Protein AF-A0A080ZL54-F1 (afdb_monomer_lite)

Organism: NCBI:txid1317066

Structure (mmCIF, N/CA/C/O backbone):
data_AF-A0A080ZL54-F1
#
_entry.id   AF-A0A080ZL54-F1
#
loop_
_atom_site.group_PDB
_atom_site.id
_atom_site.type_symbol
_atom_site.label_atom_id
_atom_site.label_alt_id
_atom_site.label_comp_id
_atom_site.label_asym_id
_atom_site.label_entity_id
_atom_site.label_seq_id
_atom_site.pdbx_PDB_ins_code
_atom_site.Cartn_x
_atom_site.Cartn_y
_atom_site.Cartn_z
_atom_site.occupancy
_atom_site.B_iso_or_equiv
_atom_site.auth_seq_id
_atom_site.auth_comp_id
_atom_site.auth_asym_id
_atom_site.auth_atom_id
_atom_site.pdbx_PDB_model_num
ATOM 1 N N . MET A 1 1 ? 18.865 1.272 -12.983 1.00 68.94 1 MET A N 1
ATOM 2 C CA . MET A 1 1 ? 19.008 2.424 -13.895 1.00 68.94 1 MET A CA 1
ATOM 3 C C . MET A 1 1 ? 20.003 3.406 -13.296 1.00 68.94 1 MET A C 1
ATOM 5 O O . MET A 1 1 ? 19.713 3.959 -12.235 1.00 68.94 1 MET A O 1
ATOM 9 N N . PRO A 1 2 ? 21.198 3.543 -13.884 1.00 74.62 2 PRO A N 1
ATOM 10 C CA . PRO A 1 2 ? 22.178 4.521 -13.433 1.00 74.62 2 PRO A CA 1
ATOM 11 C C . PRO A 1 2 ? 21.663 5.951 -13.688 1.00 74.62 2 PRO A C 1
ATOM 13 O O . PRO A 1 2 ? 20.779 6.174 -14.515 1.00 74.62 2 PRO A O 1
ATOM 16 N N . SER A 1 3 ? 22.130 6.915 -12.894 1.00 75.62 3 SER A N 1
ATOM 17 C CA . SER A 1 3 ? 21.642 8.299 -12.954 1.00 75.62 3 SER A CA 1
ATOM 18 C C . SER A 1 3 ? 22.341 9.068 -14.069 1.00 75.62 3 SER A C 1
ATOM 20 O O . SER A 1 3 ? 23.558 9.194 -14.035 1.00 75.62 3 SER A O 1
ATOM 22 N N . PHE A 1 4 ? 21.569 9.686 -14.965 1.00 79.12 4 PHE A N 1
ATOM 23 C CA . PHE A 1 4 ? 22.089 10.584 -16.005 1.00 79.12 4 PHE A CA 1
ATOM 24 C C . PHE A 1 4 ? 22.617 11.923 -15.473 1.00 79.12 4 PHE A C 1
ATOM 26 O O . PHE A 1 4 ? 23.327 12.636 -16.175 1.00 79.12 4 PHE A O 1
ATOM 33 N N . ARG A 1 5 ? 22.284 12.291 -14.229 1.00 78.50 5 ARG A N 1
ATOM 34 C CA . ARG A 1 5 ? 22.837 13.490 -13.586 1.00 78.50 5 ARG A CA 1
ATOM 35 C C . ARG A 1 5 ? 24.255 13.206 -13.098 1.00 78.50 5 ARG A C 1
ATOM 37 O O . ARG A 1 5 ? 24.445 12.837 -11.939 1.00 78.50 5 ARG A O 1
ATOM 44 N N . THR A 1 6 ? 25.231 13.353 -13.987 1.00 82.50 6 THR A N 1
ATOM 45 C CA . THR A 1 6 ? 26.661 13.192 -13.690 1.00 82.50 6 THR A CA 1
ATOM 46 C C . THR A 1 6 ? 27.490 14.231 -14.435 1.00 82.50 6 THR A C 1
ATOM 48 O O . THR A 1 6 ? 27.324 14.389 -15.636 1.00 82.50 6 THR A O 1
ATOM 51 N N . ALA A 1 7 ? 28.435 14.878 -13.746 1.00 82.12 7 ALA A N 1
ATOM 52 C CA . ALA A 1 7 ? 29.401 15.801 -14.360 1.00 82.12 7 ALA A CA 1
ATOM 53 C C . ALA A 1 7 ? 30.560 15.086 -15.091 1.00 82.12 7 ALA A C 1
ATOM 55 O O . ALA A 1 7 ? 31.381 15.723 -15.737 1.00 82.12 7 ALA A O 1
ATOM 56 N N . SER A 1 8 ? 30.659 13.758 -14.965 1.00 87.75 8 SER A N 1
ATOM 57 C CA . SER A 1 8 ? 31.718 12.954 -15.581 1.00 87.75 8 SER A CA 1
ATOM 58 C C . SER A 1 8 ? 31.252 12.355 -16.903 1.00 87.75 8 SER A C 1
ATOM 60 O O . SER A 1 8 ? 30.265 11.619 -16.937 1.00 87.75 8 SER A O 1
ATOM 62 N N . PHE A 1 9 ? 32.020 12.608 -17.962 1.00 87.50 9 PHE A N 1
ATOM 63 C CA . PHE A 1 9 ? 31.751 12.105 -19.308 1.00 87.50 9 PHE A CA 1
ATOM 64 C C . PHE A 1 9 ? 31.797 10.571 -19.401 1.00 87.50 9 PHE A C 1
ATOM 66 O O . PHE A 1 9 ? 30.903 9.953 -19.968 1.00 87.50 9 PHE A O 1
ATOM 73 N N . LYS A 1 10 ? 32.782 9.929 -18.760 1.00 88.88 10 LYS A N 1
ATOM 74 C CA . LYS A 1 10 ? 32.906 8.461 -18.751 1.00 88.88 10 LYS A CA 1
ATOM 75 C C . LYS A 1 10 ? 31.673 7.779 -18.146 1.00 88.88 10 LYS A C 1
ATOM 77 O O . LYS A 1 10 ? 31.125 6.857 -18.739 1.00 88.88 10 LYS A O 1
ATOM 82 N N . LYS A 1 11 ? 31.185 8.289 -17.009 1.00 86.12 11 LYS A N 1
ATOM 83 C CA . LYS A 1 11 ? 29.966 7.776 -16.354 1.00 86.12 11 LYS A CA 1
ATOM 84 C C . LYS A 1 11 ? 28.720 7.962 -17.218 1.00 86.12 11 LYS A C 1
ATOM 86 O O . LYS A 1 11 ? 27.804 7.148 -17.153 1.00 86.12 11 LYS A O 1
ATOM 91 N N . TYR A 1 12 ? 28.686 9.027 -18.015 1.00 88.25 12 TYR A N 1
ATOM 92 C CA . TYR A 1 12 ? 27.601 9.272 -18.955 1.00 88.25 12 TYR A CA 1
ATOM 93 C C . TYR A 1 12 ? 27.601 8.244 -20.098 1.00 88.25 12 TYR A C 1
ATOM 95 O O . TYR A 1 12 ? 26.551 7.674 -20.389 1.00 88.25 12 TYR A O 1
ATOM 103 N N . LEU A 1 13 ? 28.768 7.933 -20.676 1.00 88.69 13 LEU A N 1
ATOM 104 C CA . LEU A 1 13 ? 28.897 6.886 -21.698 1.00 88.69 13 LEU A CA 1
ATOM 105 C C . LEU A 1 13 ? 28.509 5.499 -21.169 1.00 88.69 13 LEU A C 1
ATOM 107 O O . LEU A 1 13 ? 27.771 4.780 -21.834 1.00 88.69 13 LEU A O 1
ATOM 111 N N . GLU A 1 14 ? 28.925 5.151 -19.950 1.00 89.56 14 GLU A N 1
ATOM 112 C CA . GLU A 1 14 ? 28.517 3.899 -19.295 1.00 89.56 14 GLU A CA 1
ATOM 113 C C . GLU A 1 14 ? 26.990 3.830 -19.084 1.00 89.56 14 GLU A C 1
ATOM 115 O O . GLU A 1 14 ? 26.377 2.777 -19.270 1.00 89.56 14 GLU A O 1
ATOM 120 N N . CYS A 1 15 ? 26.342 4.954 -18.740 1.00 86.94 15 CYS A N 1
ATOM 121 C CA . CYS A 1 15 ? 24.878 5.024 -18.657 1.00 86.94 15 CYS A CA 1
ATOM 122 C C . CYS A 1 15 ? 24.207 4.832 -20.021 1.00 86.94 15 CYS A C 1
ATOM 124 O O . CYS A 1 15 ? 23.177 4.161 -20.097 1.00 86.94 15 CYS A O 1
ATOM 126 N N . LEU A 1 16 ? 24.761 5.437 -21.075 1.00 87.88 16 LEU A N 1
ATOM 127 C CA . LEU A 1 16 ? 24.233 5.315 -22.431 1.00 87.88 16 LEU A CA 1
ATOM 128 C C . LEU A 1 16 ? 24.336 3.885 -22.945 1.00 87.88 16 LEU A C 1
ATOM 130 O O . LEU A 1 16 ? 23.338 3.360 -23.428 1.00 87.88 16 LEU A O 1
ATOM 134 N N . ASP A 1 17 ? 25.491 3.242 -22.785 1.00 89.44 17 ASP A N 1
ATOM 135 C CA . ASP A 1 17 ? 25.686 1.846 -23.183 1.00 89.44 17 ASP A CA 1
ATOM 136 C C . ASP A 1 17 ? 24.718 0.919 -22.430 1.00 89.44 17 ASP A C 1
ATOM 138 O O . ASP A 1 17 ? 24.040 0.089 -23.036 1.00 89.44 17 ASP A O 1
ATOM 142 N N . TYR A 1 18 ? 24.532 1.135 -21.122 1.00 89.56 18 TYR A N 1
ATOM 143 C CA . TYR A 1 18 ? 23.522 0.411 -20.347 1.00 89.56 18 TYR A CA 1
ATOM 144 C C . TYR A 1 18 ? 22.107 0.585 -20.920 1.00 89.56 18 TYR A C 1
ATOM 146 O O . TYR A 1 18 ? 21.380 -0.395 -21.085 1.00 89.56 18 TYR A O 1
ATOM 154 N N . VAL A 1 19 ? 21.694 1.817 -21.230 1.00 86.81 19 VAL A N 1
ATOM 155 C CA . VAL A 1 19 ? 20.360 2.060 -21.798 1.00 86.81 19 VAL A CA 1
ATOM 156 C C . VAL A 1 19 ? 20.231 1.461 -23.190 1.00 86.81 19 VAL A C 1
ATOM 158 O O . VAL A 1 19 ? 19.202 0.856 -23.472 1.00 86.81 19 VAL A O 1
ATOM 161 N N . TRP A 1 20 ? 21.260 1.561 -24.027 1.00 88.50 20 TRP A N 1
ATOM 162 C CA . TRP A 1 20 ? 21.252 1.012 -25.379 1.00 88.50 20 TRP A CA 1
ATOM 163 C C . TRP A 1 20 ? 21.096 -0.511 -25.374 1.00 88.50 20 TRP A C 1
ATOM 165 O O . TRP A 1 20 ? 20.224 -1.044 -26.062 1.00 88.50 20 TRP A O 1
ATOM 175 N N . ARG A 1 21 ? 21.840 -1.210 -24.507 1.00 89.69 21 ARG A N 1
ATOM 176 C CA . ARG A 1 21 ? 21.719 -2.669 -24.315 1.00 89.69 21 ARG A CA 1
ATOM 177 C C . ARG A 1 21 ? 20.310 -3.103 -23.910 1.00 89.69 21 ARG A C 1
ATOM 179 O O . ARG A 1 21 ? 19.884 -4.202 -24.255 1.00 89.69 21 ARG A O 1
ATOM 186 N N . HIS A 1 22 ? 19.580 -2.249 -23.197 1.00 89.12 22 HIS A N 1
ATOM 187 C CA . HIS A 1 22 ? 18.218 -2.529 -22.741 1.00 89.12 22 HIS A CA 1
ATOM 188 C C . HIS A 1 22 ? 17.130 -1.827 -23.568 1.00 89.12 22 HIS A C 1
ATOM 190 O O . HIS A 1 22 ? 15.946 -1.998 -23.276 1.00 89.12 22 HIS A O 1
ATOM 196 N N . ALA A 1 23 ? 17.489 -1.075 -24.613 1.00 88.25 23 ALA A N 1
ATOM 197 C CA . ALA A 1 23 ? 16.544 -0.274 -25.389 1.00 88.25 23 ALA A CA 1
ATOM 198 C C . ALA A 1 23 ? 15.515 -1.150 -26.108 1.00 88.25 23 ALA A C 1
ATOM 200 O O . ALA A 1 23 ? 14.326 -0.846 -26.071 1.00 88.25 23 ALA A O 1
ATOM 201 N N . LYS A 1 24 ? 15.956 -2.277 -26.683 1.00 89.06 24 LYS A N 1
ATOM 202 C CA . LYS A 1 24 ? 15.065 -3.245 -27.337 1.00 89.06 24 LYS A CA 1
ATOM 203 C C . LYS A 1 24 ? 13.994 -3.769 -26.374 1.00 89.06 24 LYS A C 1
ATOM 205 O O . LYS A 1 24 ? 12.813 -3.669 -26.677 1.00 89.06 24 LYS A O 1
ATOM 210 N N . PHE A 1 25 ? 14.402 -4.206 -25.180 1.00 87.88 25 PHE A N 1
ATOM 211 C CA . PHE A 1 25 ? 13.474 -4.641 -24.132 1.00 87.88 25 PHE A CA 1
ATOM 212 C C . PHE A 1 25 ? 12.497 -3.530 -23.734 1.00 87.88 25 PHE A C 1
ATOM 214 O O . PHE A 1 25 ? 11.307 -3.779 -23.581 1.00 87.88 25 PHE A O 1
ATOM 221 N N . LEU A 1 26 ? 12.980 -2.294 -23.571 1.00 83.62 26 LEU A N 1
ATOM 222 C CA . LEU A 1 26 ? 12.116 -1.169 -23.214 1.00 83.62 26 LEU A CA 1
ATOM 223 C C . LEU A 1 26 ? 11.084 -0.876 -24.309 1.00 83.62 26 LEU A C 1
ATOM 225 O O . LEU A 1 26 ? 9.941 -0.565 -23.979 1.00 83.62 26 LEU A O 1
ATOM 229 N N . LEU A 1 27 ? 11.463 -0.984 -25.584 1.00 85.94 27 LEU A N 1
ATOM 230 C CA . LEU A 1 27 ? 10.565 -0.767 -26.718 1.00 85.94 27 LEU A CA 1
ATOM 231 C C . LEU A 1 27 ? 9.507 -1.869 -26.818 1.00 85.94 27 LEU A C 1
ATOM 233 O O . LEU A 1 27 ? 8.324 -1.547 -26.912 1.00 85.94 27 LEU A O 1
ATOM 237 N N . GLU A 1 28 ? 9.913 -3.137 -26.716 1.00 87.88 28 GLU A N 1
ATOM 238 C CA . GLU A 1 28 ? 9.003 -4.292 -26.673 1.00 87.88 28 GLU A CA 1
ATOM 239 C C . GLU A 1 28 ? 8.031 -4.173 -25.490 1.00 87.88 28 GLU A C 1
ATOM 241 O O . GLU A 1 28 ? 6.815 -4.210 -25.667 1.00 87.88 28 GLU A O 1
ATOM 246 N N . PHE A 1 29 ? 8.545 -3.867 -24.295 1.00 83.56 29 PHE A N 1
ATOM 247 C CA . PHE A 1 29 ? 7.727 -3.644 -23.105 1.00 83.56 29 PHE A CA 1
ATOM 248 C C . PHE A 1 29 ? 6.729 -2.490 -23.284 1.00 83.56 29 PHE A C 1
ATOM 250 O O . PHE A 1 29 ? 5.579 -2.594 -22.858 1.00 83.56 29 PHE A O 1
ATOM 257 N N . CYS A 1 30 ? 7.142 -1.373 -23.895 1.00 81.00 30 CYS A N 1
ATOM 258 C CA . CYS A 1 30 ? 6.245 -0.243 -24.155 1.00 81.00 30 CYS A CA 1
ATOM 259 C C . CYS A 1 30 ? 5.158 -0.582 -25.184 1.00 81.00 30 CYS A C 1
ATOM 261 O O . CYS A 1 30 ? 4.040 -0.072 -25.061 1.00 81.00 30 CYS A O 1
ATOM 263 N N . ALA A 1 31 ? 5.476 -1.419 -26.174 1.00 83.75 31 ALA A N 1
ATOM 264 C CA . ALA A 1 31 ? 4.523 -1.886 -27.174 1.00 83.75 31 ALA A CA 1
ATOM 265 C C . ALA A 1 31 ? 3.477 -2.827 -26.550 1.00 83.75 31 ALA A C 1
ATOM 267 O O . ALA A 1 31 ? 2.274 -2.621 -26.737 1.00 83.75 31 ALA A O 1
ATOM 268 N N . ASP A 1 32 ? 3.919 -3.783 -25.730 1.00 82.44 32 ASP A N 1
ATOM 269 C CA . ASP A 1 32 ? 3.048 -4.754 -25.053 1.00 82.44 32 ASP A CA 1
ATOM 270 C C . ASP A 1 32 ? 2.208 -4.117 -23.935 1.00 82.44 32 ASP A C 1
ATOM 272 O O . ASP A 1 32 ? 1.057 -4.497 -23.674 1.00 82.44 32 ASP A O 1
ATOM 276 N N . HIS A 1 33 ? 2.765 -3.110 -23.262 1.00 77.94 33 HIS A N 1
ATOM 277 C CA . HIS A 1 33 ? 2.128 -2.407 -22.158 1.00 77.94 33 HIS A CA 1
ATOM 278 C C . HIS A 1 33 ? 1.913 -0.930 -22.491 1.00 77.94 33 HIS A C 1
ATOM 280 O O . HIS A 1 33 ? 2.607 -0.062 -21.947 1.00 77.94 33 HIS A O 1
ATOM 286 N N . PRO A 1 34 ? 0.887 -0.599 -23.303 1.00 78.81 34 PRO A N 1
ATOM 287 C CA . PRO A 1 34 ? 0.582 0.788 -23.603 1.00 78.81 34 PRO A CA 1
ATOM 288 C C . PRO A 1 34 ? 0.343 1.546 -22.296 1.00 78.81 34 PRO A C 1
ATOM 290 O O . PRO A 1 34 ? -0.364 1.080 -21.393 1.00 78.81 34 PRO A O 1
ATOM 293 N N . PHE A 1 35 ? 0.948 2.730 -22.200 1.00 73.50 35 PHE A N 1
ATOM 294 C CA . PHE A 1 35 ? 1.104 3.496 -20.960 1.00 73.50 35 PHE A CA 1
ATOM 295 C C . PHE A 1 35 ? -0.185 3.616 -20.131 1.00 73.50 35 PHE A C 1
ATOM 297 O O . PHE A 1 35 ? -0.163 3.510 -18.901 1.00 73.50 35 PHE A O 1
ATOM 304 N N . LEU A 1 36 ? -1.331 3.794 -20.795 1.00 75.44 36 LEU A N 1
ATOM 305 C CA . LEU A 1 36 ? -2.633 3.864 -20.136 1.00 75.44 36 LEU A CA 1
ATOM 306 C C . LEU A 1 36 ? -3.024 2.530 -19.488 1.00 75.44 36 LEU A C 1
ATOM 308 O O . LEU A 1 36 ? -3.342 2.524 -18.296 1.00 75.44 36 LEU A O 1
ATOM 312 N N . LYS A 1 37 ? -2.942 1.403 -20.214 1.00 83.12 37 LYS A N 1
ATOM 313 C CA . LYS A 1 37 ? -3.231 0.065 -19.662 1.00 83.12 37 LYS A CA 1
ATOM 314 C C . LYS A 1 37 ? -2.315 -0.233 -18.476 1.00 83.12 37 LYS A C 1
ATOM 316 O O . LYS A 1 37 ? -2.798 -0.674 -17.434 1.00 83.12 37 LYS A O 1
ATOM 321 N N . TRP A 1 38 ? -1.032 0.112 -18.577 1.00 83.25 38 TRP A N 1
ATOM 322 C CA . TRP A 1 38 ? -0.079 -0.057 -17.479 1.00 83.25 38 TRP A C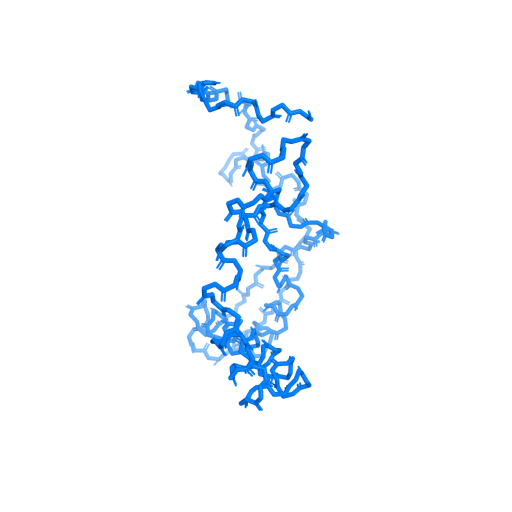A 1
ATOM 323 C C . TRP A 1 38 ? -0.412 0.812 -16.256 1.00 83.25 38 TRP A C 1
ATOM 325 O O . TRP A 1 38 ? -0.393 0.345 -15.114 1.00 83.25 38 TRP A O 1
ATOM 335 N N . LYS A 1 39 ? -0.800 2.075 -16.467 1.00 85.38 39 LYS A N 1
ATOM 336 C CA . LYS A 1 39 ? -1.251 2.974 -15.391 1.00 85.38 39 LYS A CA 1
ATOM 337 C C . LYS A 1 39 ? -2.486 2.421 -14.677 1.00 85.38 39 LYS A C 1
ATOM 339 O O . LYS A 1 39 ? -2.546 2.488 -13.444 1.00 85.38 39 LYS A O 1
ATOM 344 N N . PHE A 1 40 ? -3.453 1.879 -15.420 1.00 88.19 40 PHE A N 1
ATOM 345 C CA . PHE A 1 40 ? -4.630 1.217 -14.849 1.00 88.19 40 PHE A CA 1
ATOM 346 C C . PHE A 1 40 ? -4.251 -0.047 -14.081 1.00 88.19 40 PHE A C 1
ATOM 348 O O . PHE A 1 40 ? -4.678 -0.205 -12.936 1.00 88.19 40 PHE A O 1
ATOM 355 N N . PHE A 1 41 ? -3.401 -0.893 -14.661 1.00 88.31 41 PHE A N 1
ATOM 356 C CA . PHE A 1 41 ? -2.890 -2.101 -14.021 1.00 88.31 41 PHE A CA 1
ATOM 357 C C . PHE A 1 41 ? -2.214 -1.780 -12.686 1.00 88.31 41 PHE A C 1
ATOM 359 O O . PHE A 1 41 ? -2.603 -2.321 -11.653 1.00 88.31 41 PHE A O 1
ATOM 366 N N . ARG A 1 42 ? -1.294 -0.810 -12.662 1.00 88.56 42 ARG A N 1
ATOM 367 C CA . ARG A 1 42 ? -0.615 -0.373 -11.435 1.00 88.56 42 ARG A CA 1
ATOM 368 C C . ARG A 1 42 ? -1.598 0.117 -10.372 1.00 88.56 42 ARG A C 1
ATOM 370 O O . ARG A 1 42 ? -1.459 -0.232 -9.203 1.00 88.56 42 ARG A O 1
ATOM 377 N N . LYS A 1 43 ? -2.607 0.909 -10.758 1.00 88.94 43 LYS A N 1
ATOM 378 C CA . LYS A 1 43 ? -3.661 1.362 -9.831 1.00 88.94 43 LYS A CA 1
ATOM 379 C C . LYS A 1 43 ? -4.481 0.190 -9.286 1.00 88.94 43 LYS A C 1
ATOM 381 O O . LYS A 1 43 ? -4.784 0.177 -8.094 1.00 88.94 43 LYS A O 1
ATOM 386 N N . ARG A 1 44 ? -4.833 -0.780 -10.135 1.00 92.12 44 ARG A N 1
ATOM 387 C CA . ARG A 1 44 ? -5.555 -1.995 -9.734 1.00 92.12 44 ARG A CA 1
ATOM 388 C C . ARG A 1 44 ? -4.721 -2.821 -8.758 1.00 92.12 44 ARG A C 1
ATOM 390 O O . ARG A 1 44 ? -5.221 -3.149 -7.690 1.00 92.12 44 ARG A O 1
ATOM 397 N N . MET A 1 45 ? -3.456 -3.081 -9.074 1.00 93.12 45 MET A N 1
ATOM 398 C CA . MET A 1 45 ? -2.572 -3.877 -8.220 1.00 93.12 45 MET A CA 1
ATOM 399 C C . MET A 1 45 ? -2.299 -3.207 -6.875 1.00 93.12 45 MET A C 1
ATOM 401 O O . MET A 1 45 ? -2.311 -3.883 -5.851 1.00 93.12 45 MET A O 1
ATOM 405 N N . ALA A 1 46 ? -2.164 -1.878 -6.840 1.00 90.50 46 ALA A N 1
ATOM 406 C CA . ALA A 1 46 ? -2.067 -1.147 -5.579 1.00 90.50 46 ALA A CA 1
ATOM 407 C C . ALA A 1 46 ? -3.310 -1.351 -4.692 1.00 90.50 46 ALA A C 1
ATOM 409 O O . ALA A 1 46 ? -3.174 -1.544 -3.487 1.00 90.50 46 ALA A O 1
ATOM 410 N N . ARG A 1 47 ? -4.517 -1.351 -5.277 1.00 92.00 47 ARG A N 1
ATOM 411 C CA . ARG A 1 47 ? -5.759 -1.640 -4.539 1.00 92.00 47 ARG A CA 1
ATOM 412 C C . ARG A 1 47 ? -5.799 -3.082 -4.037 1.00 92.00 47 ARG A C 1
ATOM 414 O O . ARG A 1 47 ? -6.050 -3.284 -2.859 1.00 92.00 47 ARG A O 1
ATOM 421 N N . VAL A 1 48 ? -5.471 -4.053 -4.894 1.00 95.06 48 VAL A N 1
ATOM 422 C CA . VAL A 1 48 ? -5.417 -5.479 -4.522 1.00 95.06 48 VAL A CA 1
ATO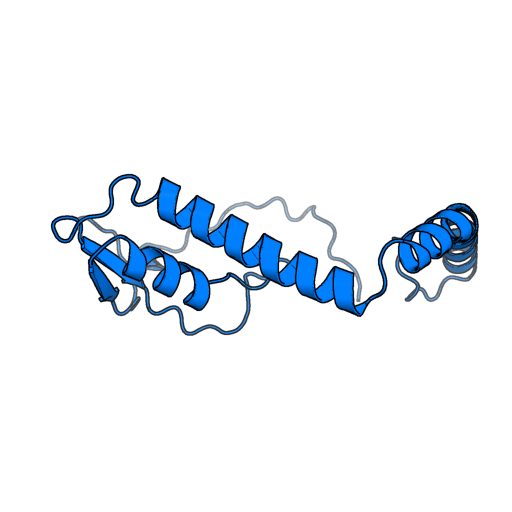M 423 C C . VAL A 1 48 ? -4.452 -5.710 -3.357 1.00 95.06 48 VAL A C 1
ATOM 425 O O . VAL A 1 48 ? -4.797 -6.408 -2.408 1.00 95.06 48 VAL A O 1
ATOM 428 N N . ALA A 1 49 ? -3.270 -5.089 -3.386 1.00 94.62 49 ALA A N 1
ATOM 429 C CA . ALA A 1 49 ? -2.294 -5.201 -2.305 1.00 94.62 49 ALA A CA 1
ATOM 430 C C . ALA A 1 49 ? -2.823 -4.615 -0.985 1.00 94.62 49 ALA A C 1
ATOM 432 O O . ALA A 1 49 ? -2.675 -5.230 0.070 1.00 94.62 49 ALA A O 1
ATOM 433 N N . VAL A 1 50 ? -3.476 -3.449 -1.035 1.00 95.12 50 VAL A N 1
ATOM 434 C CA . VAL A 1 50 ? -4.097 -2.830 0.146 1.00 95.12 50 VAL A CA 1
ATOM 435 C C . VAL A 1 50 ? -5.227 -3.700 0.701 1.00 95.12 50 VAL A C 1
ATOM 437 O O . VAL A 1 50 ? -5.285 -3.915 1.911 1.00 95.12 50 VAL A O 1
ATOM 440 N N . ASP A 1 51 ? -6.082 -4.246 -0.162 1.00 95.31 51 ASP A N 1
ATOM 441 C CA . ASP A 1 51 ? -7.172 -5.138 0.243 1.00 95.31 51 ASP A CA 1
ATOM 442 C C . ASP A 1 51 ? -6.637 -6.442 0.856 1.00 95.31 51 ASP A C 1
ATOM 444 O O . ASP A 1 51 ? -7.185 -6.931 1.846 1.00 95.31 51 ASP A O 1
ATOM 448 N N . ALA A 1 52 ? -5.535 -6.983 0.328 1.00 96.44 52 ALA A N 1
ATOM 449 C CA . ALA A 1 52 ? -4.861 -8.148 0.897 1.00 96.44 52 ALA A CA 1
ATOM 450 C C . ALA A 1 52 ? -4.307 -7.858 2.302 1.00 96.44 52 ALA A C 1
ATOM 452 O O . ALA A 1 52 ? -4.472 -8.674 3.209 1.00 96.44 52 ALA A O 1
ATOM 453 N N . ILE A 1 53 ? -3.714 -6.677 2.513 1.00 95.19 53 ILE A N 1
ATOM 454 C CA . I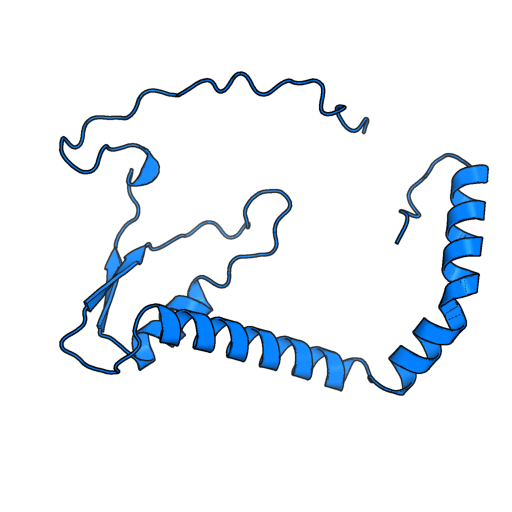LE A 1 53 ? -3.265 -6.235 3.841 1.00 95.19 53 ILE A CA 1
ATOM 455 C C . ILE A 1 53 ? -4.461 -6.097 4.789 1.00 95.19 53 ILE A C 1
ATOM 457 O O . ILE A 1 53 ? -4.413 -6.623 5.900 1.00 95.19 53 ILE A O 1
ATOM 461 N N . ALA A 1 54 ? -5.548 -5.452 4.357 1.00 95.62 54 ALA A N 1
ATOM 462 C CA . ALA A 1 54 ? -6.752 -5.301 5.173 1.00 95.62 54 ALA A CA 1
ATOM 463 C C . ALA A 1 54 ? -7.364 -6.660 5.549 1.00 95.62 54 ALA A C 1
ATOM 465 O O . ALA A 1 54 ? -7.749 -6.857 6.699 1.00 95.62 54 ALA A O 1
ATOM 466 N N . LYS A 1 55 ? -7.389 -7.623 4.616 1.00 96.19 55 LYS A N 1
ATOM 467 C CA . LYS A 1 55 ? -7.812 -9.007 4.880 1.00 96.19 55 LYS A CA 1
ATOM 468 C C . LYS A 1 55 ? -6.882 -9.716 5.865 1.00 96.19 55 LYS A C 1
ATOM 470 O O . LYS A 1 55 ? -7.353 -10.520 6.653 1.00 96.19 55 LYS A O 1
ATOM 475 N N . ARG A 1 56 ? -5.580 -9.428 5.848 1.00 96.12 56 ARG A N 1
ATOM 476 C CA . ARG A 1 56 ? -4.637 -10.005 6.815 1.00 96.12 56 ARG A CA 1
ATOM 477 C C . ARG A 1 56 ? -4.832 -9.441 8.226 1.00 96.12 56 ARG A C 1
ATOM 479 O O . ARG A 1 56 ? -4.688 -10.186 9.183 1.00 96.12 56 ARG A O 1
ATOM 486 N N . ILE A 1 57 ? -5.151 -8.150 8.346 1.00 94.06 57 ILE A N 1
ATOM 487 C CA . ILE A 1 57 ? -5.412 -7.491 9.640 1.00 94.06 57 ILE A CA 1
ATOM 488 C C . ILE A 1 57 ? -6.768 -7.928 10.207 1.00 94.06 57 ILE A C 1
ATOM 490 O O . ILE A 1 57 ? -6.865 -8.250 11.385 1.00 94.06 57 ILE A O 1
ATOM 494 N N . VAL A 1 58 ? -7.804 -7.952 9.365 1.00 94.81 58 VAL A N 1
ATOM 495 C CA . VAL A 1 58 ? -9.162 -8.379 9.724 1.00 94.81 58 VAL A CA 1
ATOM 496 C C . VAL A 1 58 ? -9.582 -9.522 8.791 1.00 94.81 58 VAL A C 1
ATOM 498 O O . VAL A 1 58 ? -10.168 -9.267 7.729 1.00 94.81 58 VAL A O 1
ATOM 501 N N . PRO A 1 59 ? -9.275 -10.785 9.147 1.00 93.88 59 PRO A N 1
ATOM 502 C CA . PRO A 1 59 ? -9.597 -11.942 8.311 1.00 93.88 59 PRO A CA 1
ATOM 503 C C . PRO A 1 59 ? -11.101 -12.138 8.129 1.00 93.88 59 PRO A C 1
ATOM 505 O O . PRO A 1 59 ? -11.576 -12.279 6.995 1.00 93.88 59 PRO A O 1
ATOM 508 N N . VAL A 1 60 ? -11.842 -12.077 9.237 1.00 93.62 60 VAL A N 1
ATOM 509 C CA . VAL A 1 60 ? -13.294 -12.272 9.293 1.00 93.62 60 VAL A CA 1
ATOM 510 C C . VAL A 1 60 ? -13.985 -10.915 9.278 1.00 93.62 60 VAL A C 1
ATOM 512 O O . VAL A 1 60 ? -13.681 -10.055 10.096 1.00 93.62 60 VAL A O 1
ATOM 515 N N . VAL A 1 61 ? -14.907 -10.723 8.337 1.00 92.94 61 VAL A N 1
ATOM 516 C CA . VAL A 1 61 ? -15.705 -9.495 8.248 1.00 92.94 61 VAL A CA 1
ATOM 517 C C . VAL A 1 61 ? -16.757 -9.509 9.350 1.00 92.94 61 VAL A C 1
ATOM 519 O O . VAL A 1 61 ? -17.508 -10.476 9.466 1.00 92.94 61 VAL A O 1
ATOM 522 N N . GLY A 1 62 ? -16.825 -8.449 10.151 1.00 89.44 62 GLY A N 1
ATOM 523 C CA . GLY A 1 62 ? -17.801 -8.368 11.229 1.00 89.44 62 GLY A CA 1
ATOM 524 C C . GLY A 1 62 ? -17.780 -7.039 11.973 1.00 89.44 62 GLY A C 1
ATOM 525 O O . GLY A 1 62 ? -16.751 -6.382 12.096 1.00 89.44 62 GLY A O 1
ATOM 526 N N . THR A 1 63 ? -18.936 -6.669 12.517 1.00 80.69 63 THR A N 1
ATOM 527 C CA . THR A 1 63 ? -19.124 -5.453 13.325 1.00 80.69 63 THR A CA 1
ATOM 528 C C . THR A 1 63 ? -18.578 -5.585 14.746 1.00 80.69 63 THR A C 1
ATOM 530 O O . THR A 1 63 ? -18.370 -4.579 15.413 1.00 80.69 63 THR A O 1
ATOM 533 N N . LYS A 1 64 ? -18.303 -6.816 15.204 1.00 88.88 64 LYS A N 1
ATOM 534 C CA . LYS A 1 64 ? -17.707 -7.090 16.522 1.00 88.88 64 LYS A CA 1
ATOM 535 C C . LYS A 1 64 ? -16.239 -6.666 16.610 1.00 88.88 64 LYS A C 1
ATOM 537 O O . LYS A 1 64 ? -15.747 -6.388 17.697 1.00 88.88 64 LYS A O 1
ATOM 542 N N . THR A 1 65 ? -15.529 -6.639 15.484 1.00 90.19 65 THR A N 1
ATOM 543 C CA . THR A 1 65 ? -14.126 -6.227 15.446 1.00 90.19 65 THR A CA 1
ATOM 544 C C . THR A 1 65 ? -14.056 -4.722 15.236 1.00 90.19 65 THR A C 1
ATOM 546 O O . THR A 1 65 ? -14.524 -4.204 14.221 1.00 90.19 65 THR A O 1
ATOM 549 N N . CYS A 1 66 ? -13.449 -4.028 16.196 1.00 91.62 66 CYS A N 1
ATOM 550 C CA . CYS A 1 66 ? -13.167 -2.604 16.110 1.00 91.62 66 CYS A CA 1
ATOM 551 C C . CYS A 1 66 ? -11.667 -2.385 15.894 1.00 91.62 66 CYS A C 1
ATOM 553 O O . CYS A 1 66 ? -10.840 -2.933 16.621 1.00 91.62 66 CYS A O 1
ATOM 555 N N . VAL A 1 67 ? -11.316 -1.574 14.898 1.00 92.75 67 VAL A N 1
ATOM 556 C CA . VAL A 1 67 ? -9.937 -1.199 14.582 1.00 92.75 67 VAL A CA 1
ATOM 557 C C . VAL A 1 67 ? -9.773 0.296 14.815 1.00 92.75 67 VAL A C 1
ATOM 559 O O . VAL A 1 67 ? -10.335 1.119 14.095 1.00 92.75 67 VAL A O 1
ATOM 562 N N . ALA A 1 68 ? -8.973 0.654 15.814 1.00 91.81 68 ALA A N 1
ATOM 563 C CA . ALA A 1 68 ? -8.498 2.020 15.973 1.00 91.81 68 ALA A CA 1
ATOM 564 C C . ALA A 1 68 ? -7.451 2.323 14.891 1.00 91.81 68 ALA A C 1
ATOM 566 O O . ALA A 1 68 ? -6.509 1.553 14.694 1.00 91.81 68 ALA A O 1
ATOM 567 N N . TYR A 1 69 ? -7.621 3.430 14.173 1.00 90.81 69 TYR A N 1
ATOM 568 C CA . TYR A 1 69 ? -6.733 3.836 13.090 1.00 90.81 69 TYR A CA 1
ATOM 569 C C . TYR A 1 69 ? -6.271 5.274 13.295 1.00 90.81 69 TYR A C 1
ATOM 571 O O . TYR A 1 69 ? -7.097 6.182 13.387 1.00 90.81 69 TYR A O 1
ATOM 579 N N . GLY A 1 70 ? -4.955 5.467 13.340 1.00 88.19 70 GLY A N 1
ATOM 580 C CA . GLY A 1 70 ? -4.345 6.778 13.516 1.00 88.19 70 GLY A CA 1
ATOM 581 C C . GLY A 1 70 ? -4.600 7.717 12.333 1.00 88.19 70 GLY A C 1
ATOM 582 O O . GLY A 1 70 ? -4.663 7.296 11.169 1.00 88.19 70 GLY A O 1
ATOM 583 N N . ASP A 1 71 ? -4.805 8.995 12.626 1.00 80.50 71 ASP A N 1
ATOM 584 C CA . ASP A 1 71 ? -5.117 10.044 11.660 1.00 80.50 71 ASP A CA 1
ATOM 585 C C . ASP A 1 71 ? -3.873 10.712 11.048 1.00 80.50 71 ASP A C 1
ATOM 587 O O . ASP A 1 71 ? -3.841 11.925 10.840 1.00 80.50 71 ASP A O 1
ATOM 591 N N . TRP A 1 72 ? -2.876 9.904 10.663 1.00 76.75 72 TRP A N 1
ATOM 592 C CA . TRP A 1 72 ? -1.627 10.355 10.044 1.00 76.75 72 TRP A CA 1
ATOM 593 C C . TRP A 1 72 ? -1.831 11.449 8.976 1.00 76.75 72 TRP A C 1
ATOM 595 O O . TRP A 1 72 ? -2.215 11.198 7.824 1.00 76.75 72 TRP A O 1
ATOM 605 N N . SER A 1 73 ? -1.523 12.690 9.359 1.00 70.62 73 SER A N 1
ATOM 606 C CA . SER A 1 73 ? -1.749 13.897 8.552 1.00 70.62 73 SER A CA 1
ATOM 607 C C . SER A 1 73 ? -0.586 14.219 7.610 1.00 70.62 73 SER A C 1
ATOM 609 O O . SER A 1 73 ? -0.720 15.012 6.667 1.00 70.62 73 SER A O 1
ATOM 611 N N . LYS A 1 74 ? 0.578 13.593 7.822 1.00 71.06 74 LYS A N 1
ATOM 612 C CA . LYS A 1 74 ? 1.788 13.907 7.064 1.00 71.06 74 LYS A CA 1
ATOM 613 C C . LYS A 1 74 ? 1.678 13.366 5.641 1.00 71.06 74 LYS A C 1
ATOM 615 O O . LYS A 1 74 ? 1.666 12.163 5.395 1.00 71.06 74 LYS A O 1
ATOM 620 N N . ARG A 1 75 ? 1.669 14.295 4.682 1.00 60.09 75 ARG A N 1
ATOM 621 C CA . ARG A 1 75 ? 1.571 13.996 3.245 1.00 60.09 75 ARG A CA 1
ATOM 622 C C . ARG A 1 75 ? 2.790 13.258 2.700 1.00 60.09 75 ARG A C 1
ATOM 624 O O . ARG A 1 75 ? 2.653 12.563 1.705 1.00 60.09 75 ARG A O 1
ATOM 631 N N . ASN A 1 76 ? 3.954 13.403 3.334 1.00 64.56 76 ASN A N 1
ATOM 632 C CA . ASN A 1 76 ? 5.204 12.797 2.884 1.00 64.56 76 ASN A CA 1
ATOM 633 C C . ASN A 1 76 ? 5.398 11.416 3.507 1.00 64.56 76 ASN A C 1
ATOM 635 O O . ASN A 1 76 ? 5.295 11.268 4.726 1.00 64.56 76 ASN A O 1
ATOM 639 N N . GLY A 1 77 ? 5.725 10.431 2.665 1.00 65.75 77 GLY A N 1
ATOM 640 C CA . GLY A 1 77 ? 6.212 9.135 3.128 1.00 65.75 77 GLY A CA 1
ATOM 641 C C . GLY A 1 77 ? 7.496 9.279 3.947 1.00 65.75 77 GLY A C 1
ATOM 642 O O . GLY A 1 77 ? 8.128 10.343 3.987 1.00 65.75 77 GLY A O 1
ATOM 643 N N . PHE A 1 78 ? 7.902 8.196 4.605 1.00 68.06 78 PHE A N 1
ATOM 644 C CA . PHE A 1 78 ? 9.223 8.139 5.221 1.00 68.06 78 PHE A CA 1
ATOM 645 C C . PHE A 1 78 ? 10.293 8.446 4.166 1.00 68.06 78 PHE A C 1
ATOM 647 O O . PHE A 1 78 ? 10.167 8.057 3.004 1.00 68.06 78 PHE A O 1
ATOM 654 N N . ARG A 1 79 ? 11.331 9.196 4.546 1.00 75.06 79 ARG A N 1
ATOM 655 C CA . ARG A 1 79 ? 12.369 9.648 3.609 1.00 75.06 79 ARG A CA 1
ATOM 656 C C . ARG A 1 79 ? 12.970 8.441 2.879 1.00 75.06 79 ARG A C 1
ATOM 658 O O . ARG A 1 79 ? 13.496 7.548 3.525 1.00 75.06 79 ARG A O 1
ATOM 665 N N . GLY A 1 80 ? 12.909 8.442 1.546 1.00 75.62 80 GLY A N 1
ATOM 666 C CA . GLY A 1 80 ? 13.411 7.342 0.710 1.00 75.62 80 GLY A CA 1
ATOM 667 C C . GLY A 1 80 ? 12.395 6.234 0.411 1.00 75.62 80 GLY A C 1
ATOM 668 O O . GLY A 1 80 ? 12.714 5.326 -0.350 1.00 75.62 80 GLY A O 1
ATOM 669 N N . HIS A 1 81 ? 11.173 6.326 0.940 1.00 72.12 81 HIS A N 1
ATOM 670 C CA . HIS A 1 81 ? 10.109 5.351 0.717 1.00 72.12 81 HIS A CA 1
ATOM 671 C C . HIS A 1 81 ? 8.942 5.948 -0.074 1.00 72.12 81 HIS A C 1
ATOM 673 O O . HIS A 1 81 ? 8.721 7.161 -0.094 1.00 72.12 81 HIS A O 1
ATOM 679 N N . ALA A 1 82 ? 8.185 5.071 -0.734 1.00 74.25 82 ALA A N 1
ATOM 680 C CA . ALA A 1 82 ? 6.953 5.448 -1.410 1.00 74.25 82 ALA A CA 1
ATOM 681 C C . ALA A 1 82 ? 5.916 5.986 -0.409 1.00 74.25 82 ALA A C 1
ATOM 683 O O . ALA A 1 82 ? 5.956 5.689 0.786 1.00 74.25 82 ALA A O 1
ATOM 684 N N . TYR A 1 83 ? 4.964 6.77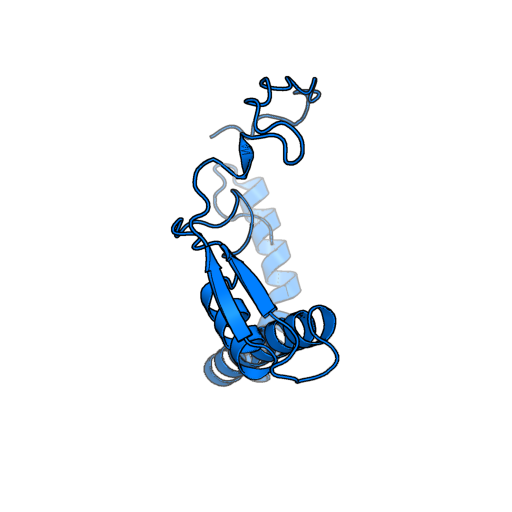0 -0.911 1.00 79.12 83 TYR A N 1
ATOM 685 C CA . TYR A 1 83 ? 3.853 7.257 -0.103 1.00 79.12 83 TYR A CA 1
ATOM 686 C C . TYR A 1 83 ? 3.034 6.089 0.450 1.00 79.12 83 TYR A C 1
ATOM 688 O O . TYR A 1 83 ? 2.560 5.237 -0.305 1.00 79.12 83 TYR A O 1
ATOM 696 N N . SER A 1 84 ? 2.843 6.076 1.767 1.00 80.62 84 SER A N 1
ATOM 697 C CA . SER A 1 84 ? 2.017 5.073 2.431 1.00 80.62 84 SER A CA 1
ATOM 698 C C . SER A 1 84 ? 0.547 5.224 2.015 1.00 80.62 84 SER A C 1
ATOM 700 O O . SER A 1 84 ? 0.026 6.344 2.002 1.00 80.62 84 SER A O 1
ATOM 702 N N . PRO A 1 85 ? -0.174 4.127 1.719 1.00 86.62 85 PRO A N 1
ATOM 703 C CA . PRO A 1 85 ? -1.568 4.169 1.282 1.00 86.62 85 PRO A CA 1
ATOM 704 C C . PRO A 1 85 ? -2.542 4.358 2.461 1.00 86.62 85 PRO A C 1
ATOM 706 O O . PRO A 1 85 ? -3.534 3.643 2.554 1.00 86.62 85 PRO A O 1
ATOM 709 N N . VAL A 1 86 ? -2.284 5.321 3.354 1.00 87.06 86 VAL A N 1
ATOM 710 C CA . VAL A 1 86 ? -3.011 5.529 4.628 1.00 87.06 86 VAL A CA 1
ATOM 711 C C . VAL A 1 86 ? -4.526 5.593 4.411 1.00 87.06 86 VAL A C 1
ATOM 713 O O . VAL A 1 86 ? -5.287 4.784 4.937 1.00 87.06 86 VAL A O 1
ATOM 716 N N . LYS A 1 87 ? -4.977 6.504 3.537 1.00 88.00 87 LYS A N 1
ATOM 717 C CA . LYS A 1 87 ? -6.405 6.657 3.221 1.00 88.00 87 LYS A CA 1
ATOM 718 C C . LYS A 1 87 ? -6.993 5.398 2.586 1.00 88.00 87 LYS A C 1
ATOM 720 O O . LYS A 1 87 ? -8.109 5.019 2.923 1.00 88.00 87 LYS A O 1
ATOM 725 N N . GLY A 1 88 ? -6.257 4.762 1.674 1.00 90.62 88 GLY A N 1
ATOM 726 C CA . GLY A 1 88 ? -6.717 3.556 0.985 1.00 90.62 88 GLY 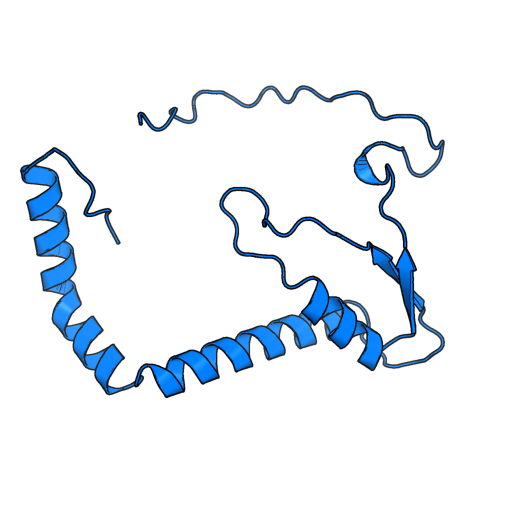A CA 1
ATOM 727 C C . GLY A 1 88 ? -6.904 2.386 1.947 1.00 90.62 88 GLY A C 1
ATOM 728 O O . GLY A 1 88 ? -7.928 1.711 1.894 1.00 90.62 88 GLY A O 1
ATOM 729 N N . LEU A 1 89 ? -5.954 2.198 2.864 1.00 92.50 89 LEU A N 1
ATOM 730 C CA . LEU A 1 89 ? -6.005 1.143 3.868 1.00 92.50 89 LEU A CA 1
ATOM 731 C C . LEU A 1 89 ? -7.134 1.372 4.874 1.00 92.50 89 LEU A C 1
ATOM 733 O O . LEU A 1 89 ? -7.870 0.432 5.158 1.00 92.50 89 LEU A O 1
ATOM 737 N N . LYS A 1 90 ? -7.336 2.613 5.338 1.00 92.81 90 LYS A N 1
ATOM 738 C CA . LYS A 1 90 ? -8.479 2.962 6.198 1.00 92.81 90 LYS A CA 1
ATOM 739 C C . LYS A 1 90 ? -9.811 2.552 5.558 1.00 92.81 90 LYS A C 1
ATOM 741 O O . LYS A 1 90 ? -10.608 1.877 6.199 1.00 92.81 90 LYS A O 1
ATOM 746 N N . HIS A 1 91 ? -10.018 2.885 4.281 1.00 93.31 91 HIS A N 1
ATOM 747 C CA . HIS A 1 91 ? -11.239 2.505 3.559 1.00 93.31 91 HIS A CA 1
ATOM 748 C C . HIS A 1 91 ? -11.366 0.986 3.376 1.00 93.31 91 HIS A C 1
ATOM 750 O O . HIS A 1 91 ? -12.462 0.444 3.489 1.00 93.31 91 HIS A O 1
ATOM 756 N N . ALA A 1 92 ? -10.267 0.282 3.093 1.00 94.81 92 ALA A N 1
ATOM 757 C CA . ALA A 1 92 ? -10.286 -1.174 2.959 1.00 94.81 92 ALA A CA 1
ATOM 758 C C . ALA A 1 92 ? -10.634 -1.874 4.287 1.00 94.81 92 ALA A C 1
ATOM 760 O O . ALA A 1 92 ? -11.375 -2.856 4.287 1.00 94.81 92 ALA A O 1
ATOM 761 N N . LEU A 1 93 ? -10.162 -1.338 5.417 1.00 94.94 93 LEU A N 1
ATOM 762 C CA . LEU A 1 93 ? -10.513 -1.814 6.757 1.00 94.94 93 LEU A CA 1
ATOM 763 C C . LEU A 1 93 ? -11.973 -1.507 7.115 1.00 94.94 93 LEU A C 1
ATOM 765 O O . LEU A 1 93 ? -12.647 -2.380 7.649 1.00 94.94 93 LEU A O 1
ATOM 769 N N . GLN A 1 94 ? -12.490 -0.328 6.753 1.00 94.06 94 GLN A N 1
ATOM 770 C CA . GLN A 1 94 ? -13.894 0.055 6.984 1.00 94.06 94 GLN A CA 1
ATOM 771 C C . GLN A 1 94 ? -14.897 -0.881 6.303 1.00 94.06 94 GLN A C 1
ATOM 773 O O . GLN A 1 94 ? -15.998 -1.079 6.801 1.00 94.06 94 GLN A O 1
ATOM 778 N N . LYS A 1 95 ? -14.519 -1.495 5.177 1.00 94.19 95 LYS A N 1
ATOM 779 C CA . LYS A 1 95 ? -15.345 -2.518 4.517 1.00 94.19 95 LYS A CA 1
ATOM 780 C C . LYS A 1 95 ? -15.415 -3.838 5.293 1.00 94.19 95 LYS A C 1
ATOM 782 O O . LYS A 1 95 ? -16.234 -4.686 4.954 1.00 94.19 95 LYS A O 1
ATOM 787 N N . ARG A 1 96 ? -14.517 -4.056 6.260 1.00 93.88 96 ARG A N 1
ATOM 788 C CA . ARG A 1 96 ? -14.352 -5.329 6.981 1.00 93.88 96 ARG A CA 1
ATOM 789 C C . ARG A 1 96 ? -14.700 -5.241 8.467 1.00 93.88 96 ARG A C 1
ATOM 791 O O . ARG A 1 96 ? -15.144 -6.237 9.027 1.00 93.88 96 ARG A O 1
ATOM 798 N N . ALA A 1 97 ? -14.474 -4.088 9.085 1.00 94.62 97 ALA A N 1
ATOM 799 C CA . ALA A 1 97 ? -14.606 -3.856 10.518 1.00 94.62 97 ALA A CA 1
ATOM 800 C C . ALA A 1 97 ? -15.067 -2.422 10.801 1.00 94.62 97 ALA A C 1
ATOM 802 O O . ALA A 1 97 ? -14.955 -1.534 9.950 1.00 94.62 97 ALA A O 1
ATOM 803 N N . MET A 1 98 ? -15.522 -2.180 12.031 1.00 93.81 98 MET A N 1
ATOM 804 C CA . MET A 1 98 ? -15.724 -0.820 12.521 1.00 93.81 98 MET A CA 1
ATOM 805 C C . MET A 1 98 ? -14.355 -0.152 12.681 1.00 93.81 98 MET A C 1
ATOM 807 O O . MET A 1 98 ? -13.508 -0.649 13.419 1.00 93.81 98 MET A O 1
ATOM 811 N N . VAL A 1 99 ? -14.115 0.958 11.980 1.00 93.50 99 VAL A N 1
ATOM 812 C CA . VAL A 1 99 ? -12.851 1.700 12.084 1.00 93.50 99 VAL A CA 1
ATOM 813 C C . VAL A 1 99 ? -13.092 3.029 12.773 1.00 93.50 99 VAL A C 1
ATOM 815 O O . VAL A 1 99 ? -13.828 3.867 12.250 1.00 93.50 99 VAL A O 1
ATOM 818 N N . ILE A 1 100 ? -12.423 3.237 13.902 1.00 91.69 100 ILE A N 1
ATOM 819 C CA . ILE A 1 100 ? -12.479 4.489 14.659 1.00 91.69 100 ILE A CA 1
ATOM 820 C C . ILE A 1 100 ? -11.196 5.269 14.386 1.00 91.69 100 ILE A C 1
ATOM 822 O O . ILE A 1 100 ? -10.100 4.722 14.497 1.00 91.69 100 ILE A O 1
ATOM 826 N N . SER A 1 101 ? -11.317 6.539 14.002 1.00 87.62 101 SER A N 1
ATOM 827 C CA . SER A 1 101 ? -10.154 7.424 13.918 1.00 87.62 101 SER A CA 1
ATOM 828 C C . SER A 1 101 ? -9.685 7.809 15.310 1.00 87.62 101 SER A C 1
ATOM 830 O O . SER A 1 101 ? -10.492 8.278 16.109 1.00 87.62 101 SER A O 1
ATOM 832 N N . MET A 1 102 ? -8.394 7.648 15.560 1.00 84.94 102 MET A N 1
ATOM 833 C CA . MET A 1 102 ? -7.739 8.093 16.783 1.00 84.94 102 MET A CA 1
ATOM 834 C C . MET A 1 102 ? -6.741 9.189 16.440 1.00 84.94 102 MET A C 1
ATOM 836 O O . MET A 1 102 ? -6.029 9.066 15.444 1.00 84.94 102 MET A O 1
ATOM 840 N N . ASP A 1 103 ? -6.706 10.229 17.270 1.00 81.06 103 ASP A N 1
ATOM 841 C CA . ASP A 1 103 ? -5.649 11.234 17.224 1.00 81.06 103 ASP A CA 1
ATOM 842 C C . ASP A 1 103 ? -4.327 10.560 17.612 1.00 81.06 103 ASP A C 1
ATOM 844 O O . ASP A 1 103 ? -4.211 9.916 18.659 1.00 81.06 103 ASP A O 1
ATOM 848 N N . GLU A 1 104 ? -3.326 10.672 16.747 1.00 73.94 104 GLU A N 1
ATOM 849 C CA . GLU A 1 104 ? -1.992 10.123 16.988 1.00 73.94 104 GLU A CA 1
ATOM 850 C C . GLU A 1 104 ? -1.166 10.936 18.003 1.00 73.94 104 GLU A C 1
ATOM 852 O O . GLU A 1 104 ? 0.024 10.648 18.197 1.00 73.94 104 GLU A O 1
ATOM 857 N N . PHE A 1 105 ? -1.750 11.934 18.672 1.00 70.81 105 PHE A N 1
ATOM 858 C CA . PHE A 1 105 ? -1.058 12.809 19.614 1.00 70.81 105 PHE A CA 1
ATOM 859 C C . PHE A 1 105 ? -0.146 12.054 20.592 1.00 70.81 105 PHE A C 1
ATOM 861 O O . PHE A 1 105 ? -0.573 11.277 21.443 1.00 70.81 105 PHE A O 1
ATOM 868 N N . ARG A 1 106 ? 1.164 12.306 20.461 1.00 64.06 106 ARG A N 1
ATOM 869 C CA . ARG A 1 106 ? 2.241 11.736 21.292 1.00 64.06 106 ARG A CA 1
ATOM 870 C C .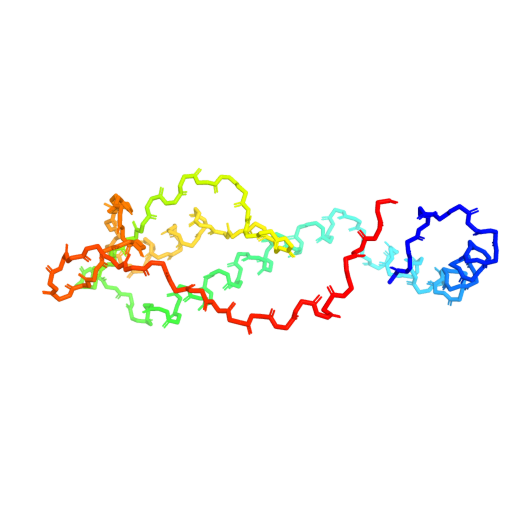 ARG A 1 106 ? 2.306 10.200 21.337 1.00 64.06 106 ARG A C 1
ATOM 872 O O . ARG A 1 106 ? 3.098 9.680 22.118 1.00 64.06 106 ARG A O 1
ATOM 879 N N . THR A 1 107 ? 1.604 9.471 20.466 1.00 67.38 107 THR A N 1
ATOM 880 C CA . THR A 1 107 ? 1.652 7.990 20.417 1.00 67.38 107 THR A CA 1
ATOM 881 C C . THR A 1 107 ? 3.065 7.435 20.238 1.00 67.38 107 THR A C 1
ATOM 883 O O . THR A 1 107 ? 3.385 6.379 20.768 1.00 67.38 107 THR A O 1
ATOM 886 N N . ARG A 1 108 ? 3.945 8.160 19.535 1.00 70.50 108 ARG A N 1
ATOM 887 C CA . ARG A 1 108 ? 5.361 7.781 19.389 1.00 70.50 108 ARG A CA 1
ATOM 888 C C . ARG A 1 108 ? 6.218 8.086 20.624 1.00 70.50 108 ARG A C 1
ATOM 890 O O . ARG A 1 108 ? 7.276 7.488 20.788 1.00 70.50 108 ARG A O 1
ATOM 897 N N . ASN A 1 109 ? 5.799 9.044 21.445 1.00 75.62 109 ASN A N 1
ATOM 898 C CA . ASN A 1 109 ? 6.620 9.592 22.520 1.00 75.62 109 ASN A CA 1
ATOM 899 C C . ASN A 1 109 ? 6.232 9.049 23.892 1.00 75.62 109 ASN A C 1
ATOM 901 O O . ASN A 1 109 ? 7.019 9.211 24.812 1.00 75.62 109 ASN A O 1
ATOM 905 N N . LEU A 1 110 ? 5.050 8.452 24.055 1.00 81.88 110 LEU A N 1
ATOM 906 C CA . LEU A 1 110 ? 4.581 7.943 25.341 1.00 81.88 110 LEU A CA 1
ATOM 907 C C . LEU A 1 110 ? 4.695 6.422 25.392 1.00 81.88 110 LEU A C 1
ATOM 909 O O . LEU A 1 110 ? 4.332 5.726 24.445 1.00 81.88 110 LEU A O 1
ATOM 913 N N . TYR A 1 111 ? 5.173 5.907 26.519 1.00 80.38 111 TYR A N 1
ATOM 914 C CA . TYR A 1 111 ? 5.144 4.477 26.793 1.00 80.38 111 TYR A CA 1
ATOM 915 C C . TYR A 1 111 ? 3.706 4.006 27.045 1.00 80.38 111 TYR A C 1
ATOM 917 O O . TYR A 1 111 ? 2.966 4.652 27.781 1.00 80.38 111 TYR A O 1
ATOM 925 N N . SER A 1 112 ? 3.303 2.870 26.470 1.00 81.31 112 SER A N 1
ATOM 926 C CA . SER A 1 112 ? 1.904 2.419 26.507 1.00 81.31 112 SER A CA 1
ATOM 927 C C . SER A 1 112 ? 1.403 2.018 27.895 1.00 81.31 112 SER A C 1
ATOM 929 O O . SER A 1 112 ? 0.207 2.114 28.133 1.00 81.31 112 SER A O 1
ATOM 931 N N . GLN A 1 113 ? 2.280 1.567 28.800 1.00 81.88 113 GLN A N 1
ATOM 932 C CA . GLN A 1 113 ? 1.848 1.106 30.128 1.00 81.88 113 GLN A CA 1
ATOM 933 C C . GLN A 1 113 ? 1.855 2.215 31.185 1.00 81.88 113 GLN A C 1
ATOM 935 O O . GLN A 1 113 ? 1.012 2.205 32.072 1.00 81.88 113 GLN A O 1
ATOM 940 N N . CYS A 1 114 ? 2.807 3.153 31.126 1.00 85.06 114 CYS A N 1
ATOM 941 C CA . CYS A 1 114 ? 2.968 4.185 32.162 1.00 85.06 114 CYS A CA 1
ATOM 942 C C . CYS A 1 114 ? 2.726 5.611 31.659 1.00 85.06 114 CYS A C 1
ATOM 944 O O . CYS A 1 114 ? 2.792 6.549 32.448 1.00 85.06 114 CYS A O 1
ATOM 946 N N . HIS A 1 115 ? 2.478 5.791 30.356 1.00 80.75 115 HIS A N 1
ATOM 947 C CA . HIS A 1 115 ? 2.289 7.089 29.702 1.00 80.75 115 HIS A CA 1
ATOM 948 C C . HIS A 1 115 ? 3.404 8.109 29.980 1.00 80.75 115 HIS A C 1
ATOM 950 O O . HIS A 1 115 ? 3.210 9.310 29.811 1.00 80.75 115 HIS A O 1
ATOM 956 N N . GLN A 1 116 ? 4.591 7.647 30.377 1.00 82.00 116 GLN A N 1
ATOM 957 C CA . GLN A 1 116 ? 5.758 8.504 30.529 1.00 82.00 116 GLN A CA 1
ATOM 958 C C . GLN A 1 116 ? 6.393 8.767 29.167 1.00 82.00 116 GLN A C 1
ATOM 960 O O . GLN A 1 116 ? 6.338 7.936 28.256 1.00 82.00 116 GLN A O 1
ATOM 965 N N . THR A 1 117 ? 7.012 9.937 29.041 1.00 83.00 117 THR A N 1
ATOM 966 C CA . THR A 1 117 ? 7.732 10.326 27.832 1.00 83.00 117 THR A CA 1
ATOM 967 C C . THR A 1 117 ? 8.991 9.477 27.682 1.00 83.00 117 THR A C 1
ATOM 969 O O . THR A 1 117 ? 9.849 9.465 28.562 1.00 83.00 117 THR A O 1
ATOM 972 N N . LEU A 1 118 ? 9.113 8.787 26.553 1.00 81.12 118 LEU A N 1
ATOM 973 C CA . LEU A 1 118 ? 10.298 8.030 26.181 1.00 81.12 118 LEU A CA 1
ATOM 974 C C . LEU A 1 118 ? 11.484 8.978 25.987 1.00 81.12 118 LEU A C 1
ATOM 976 O O . LEU A 1 118 ? 11.378 10.009 25.315 1.00 81.12 118 LEU A O 1
ATOM 980 N N . SER A 1 119 ? 12.629 8.606 26.553 1.00 78.94 119 SER A N 1
ATOM 981 C CA . SER A 1 119 ? 13.884 9.307 26.308 1.00 78.94 119 SER A CA 1
ATOM 982 C C . SER A 1 119 ? 14.375 9.045 24.881 1.00 78.94 119 SER A C 1
ATOM 984 O O . SER A 1 119 ? 14.130 7.998 24.277 1.00 78.94 119 SER A O 1
ATOM 986 N N . SER A 1 120 ? 15.070 10.028 24.309 1.00 75.44 120 SER A N 1
ATOM 987 C CA . SER A 1 120 ? 15.687 9.879 22.992 1.00 75.44 120 SER A CA 1
ATOM 988 C C . SER A 1 120 ? 16.811 8.846 23.058 1.00 75.44 120 SER A C 1
ATOM 990 O O . SER A 1 120 ? 17.869 9.119 23.622 1.00 75.44 120 SER A O 1
ATOM 992 N N . VAL A 1 121 ? 16.623 7.693 22.417 1.00 72.69 121 VAL A N 1
ATOM 993 C CA . VAL A 1 121 ? 17.691 6.703 22.240 1.00 72.69 121 VAL A CA 1
ATOM 994 C C . VAL A 1 121 ? 18.628 7.172 21.128 1.00 72.69 121 VAL A C 1
ATOM 996 O O . VAL A 1 121 ? 18.232 7.281 19.965 1.00 72.69 121 VAL A O 1
ATOM 999 N N . GLN A 1 122 ? 19.885 7.450 21.476 1.00 67.69 122 GLN A N 1
ATOM 1000 C CA . GLN A 1 122 ? 20.947 7.615 20.489 1.00 67.69 122 GLN A CA 1
ATOM 1001 C C . GLN A 1 122 ? 21.411 6.229 20.052 1.00 67.69 122 GLN A C 1
ATOM 1003 O O . GLN A 1 122 ? 22.135 5.542 20.765 1.00 67.69 122 GLN A O 1
ATOM 1008 N N . TYR A 1 123 ? 20.984 5.806 18.869 1.00 63.91 123 TYR A N 1
ATOM 1009 C CA . TYR A 1 123 ? 21.608 4.660 18.228 1.00 63.91 123 TYR A CA 1
ATOM 1010 C C . TYR A 1 123 ? 23.004 5.083 17.765 1.00 63.91 123 TYR A C 1
ATOM 1012 O O . TYR A 1 123 ? 23.129 6.040 16.995 1.00 63.91 123 TYR A O 1
ATOM 1020 N N . LEU A 1 124 ? 24.041 4.363 18.200 1.00 59.38 124 LEU A N 1
ATOM 1021 C CA . LEU A 1 124 ? 25.352 4.379 17.549 1.00 59.38 124 LEU A CA 1
ATOM 1022 C C . LEU A 1 124 ? 25.183 3.750 16.162 1.00 59.38 124 LEU A C 1
ATOM 1024 O O . LEU A 1 124 ? 25.468 2.579 15.938 1.00 59.38 124 LEU A O 1
ATOM 1028 N N . VAL A 1 125 ? 24.619 4.511 15.229 1.00 58.69 125 VAL A N 1
ATOM 1029 C CA . VAL A 1 125 ? 24.621 4.135 13.822 1.00 58.69 125 VAL A CA 1
ATOM 1030 C C . VAL A 1 125 ? 26.025 4.436 13.332 1.00 58.69 125 VAL A C 1
ATOM 1032 O O . VAL A 1 125 ? 26.418 5.604 13.304 1.00 58.69 125 VAL A O 1
ATOM 1035 N N . ASP A 1 126 ? 26.777 3.401 12.960 1.00 50.47 126 ASP A N 1
ATOM 1036 C CA . ASP A 1 126 ? 28.055 3.557 12.274 1.00 50.47 126 ASP A CA 1
ATOM 1037 C C . ASP A 1 126 ? 27.872 4.529 11.100 1.00 50.47 126 ASP A C 1
ATOM 1039 O O . ASP A 1 126 ? 27.282 4.222 10.061 1.00 50.47 126 ASP A O 1
ATOM 1043 N N . THR A 1 127 ? 28.382 5.748 11.261 1.00 52.62 127 THR A N 1
ATOM 1044 C CA . THR A 1 127 ? 28.263 6.838 10.280 1.00 52.62 127 THR A CA 1
ATOM 1045 C C . THR A 1 127 ? 29.139 6.612 9.043 1.00 52.62 127 THR A C 1
ATOM 1047 O O . THR A 1 127 ? 29.231 7.483 8.176 1.00 52.62 127 THR A O 1
ATOM 1050 N N . LYS A 1 128 ? 29.731 5.417 8.900 1.00 48.88 128 LYS A N 1
ATOM 1051 C CA . LYS A 1 128 ? 30.461 4.972 7.706 1.00 48.88 128 LYS A CA 1
ATOM 1052 C C . LYS A 1 128 ? 29.565 4.714 6.489 1.00 48.88 128 LYS A C 1
ATOM 1054 O O . LYS A 1 128 ? 30.085 4.421 5.415 1.00 48.88 128 LYS A O 1
ATOM 1059 N N . LEU A 1 129 ? 28.244 4.884 6.587 1.00 48.88 129 LEU A N 1
ATOM 1060 C CA . LEU A 1 129 ? 27.413 5.040 5.393 1.00 48.88 129 LEU A CA 1
ATOM 1061 C C . LEU A 1 129 ? 27.721 6.392 4.743 1.00 48.88 129 LEU A C 1
ATOM 1063 O O . LEU A 1 129 ? 27.248 7.443 5.178 1.00 48.88 129 LEU A O 1
ATOM 1067 N N . MET A 1 130 ? 28.564 6.333 3.706 1.00 42.84 130 MET A N 1
ATOM 1068 C CA . MET A 1 130 ? 29.066 7.467 2.938 1.00 42.84 130 MET A CA 1
ATOM 1069 C C . MET A 1 130 ? 27.988 8.533 2.729 1.00 42.84 130 MET A C 1
ATOM 1071 O O . MET A 1 130 ? 26.990 8.318 2.034 1.00 42.84 130 MET A O 1
ATOM 1075 N N . LYS A 1 131 ? 28.220 9.717 3.306 1.00 41.31 131 LYS A N 1
ATOM 1076 C CA . LYS A 1 131 ? 27.481 10.932 2.967 1.00 41.31 131 LYS A CA 1
ATOM 1077 C C . LYS A 1 131 ? 27.550 11.100 1.450 1.00 41.31 131 LYS A C 1
ATOM 1079 O O . LYS A 1 131 ? 28.614 11.360 0.892 1.00 41.31 131 LYS A O 1
ATOM 1084 N N . ARG A 1 132 ? 26.413 10.926 0.776 1.00 46.50 132 ARG A N 1
ATOM 1085 C CA . ARG A 1 132 ? 26.265 11.198 -0.655 1.00 46.50 132 ARG A CA 1
ATOM 1086 C C . ARG A 1 132 ? 26.578 12.687 -0.857 1.00 46.50 132 ARG A C 1
ATOM 1088 O O . ARG A 1 132 ? 25.806 13.530 -0.400 1.00 46.50 132 ARG A O 1
ATOM 1095 N N . LYS A 1 133 ? 27.747 13.002 -1.431 1.00 42.03 133 LYS A N 1
ATOM 1096 C CA . LYS A 1 133 ? 28.129 14.379 -1.780 1.00 42.03 133 LYS A CA 1
ATOM 1097 C C . LYS A 1 133 ? 27.063 14.952 -2.725 1.00 42.03 133 LYS A C 1
ATOM 1099 O O . LYS A 1 133 ? 26.578 14.224 -3.594 1.00 42.03 133 LYS A O 1
ATOM 1104 N N . LYS A 1 134 ? 26.655 16.195 -2.445 1.00 39.47 134 LYS A N 1
ATOM 1105 C CA . LYS A 1 134 ? 25.715 16.985 -3.253 1.00 39.47 134 LYS A CA 1
ATOM 1106 C C . LYS A 1 134 ? 26.234 17.158 -4.673 1.00 39.47 134 LYS A C 1
ATOM 1108 O O . LYS A 1 134 ? 27.472 17.250 -4.817 1.00 39.47 134 LYS A O 1
#

pLDDT: mean 81.53, std 13.07, range [39.47, 96.44]

Radius of gyration: 22.61 Å; chains: 1; bounding box: 52×29×60 Å

Secondary structure (DSSP, 8-state):
---S--S-HHHHHHHHHHHHHHHHHHHHHHHHS-HHHHHHHHHHHHHHHHHHHHHHH--S--TT-EEEEE-----SPSTTSPPP-HHHHHHHHHTTSEEEEE--TTTTTB-TTT-PBPP-------TTS-----

Foldseek 3Di:
DDDCPDPDPVSNVVVVVVCVVCVVVVVVCCVVQPPVNVVVVVVVVVLVVLLVVLCVVQVAADAVDEAEAEPPPDQDDDVPDDGDPRVSNQVSNVRRYHYDYDHCPCVVQADPPPRDGDDDDDDPDPPVPDDPDD

Sequence (134 aa):
MPSFRTASFKKYLECLDYVWRHAKFLLEFCADHPFLKWKFFRKRMARVAVDAIAKRIVPVVGTKTCVAYGDWSKRNGFRGHAYSPVKGLKHALQKRAMVISMDEFRTRNLYSQCHQTLSSVQYLVDTKLMKRKK